Protein AF-A0A367G4I4-F1 (afdb_monomer_lite)

Foldseek 3Di:
DVVVVVVVVVVPDDPDPDDPAQWAWEAEPPPRDIDTHHQDVCVVVVLQWDWAADPPPRQIWIWGQDPVRRHIYTDRVVVVCPDPNVVVSVVVVCVVVVNDDPPDD

Sequence (105 aa):
MGEIIDRMAQDTESHEPKDTRQRYKGICPVCGKENWICKSLAMEMGINTGHGACLGCKTFLHITFNPERQEMDLERFEDYEKSQKARDDVDKIAGNLGYGGQDNG

Radius of gyration: 19.5 Å; chains: 1; bounding box: 36×28×73 Å

pLDDT: mean 84.6, std 16.01, range [40.56, 98.5]

Organism: NCBI:txid40520

Secondary structure (DSSP, 8-state):
-HHHHHHHHHHTS--SPP----EEEEE-TTT--EEEEEPPHHHHTT---EEEE-TTT--EEEEEEETTTTEEEEEEHHHHHTSHHHHHHHHHHHHHTT-------

Structure (mmCIF, N/CA/C/O backbone):
data_AF-A0A367G4I4-F1
#
_entry.id   AF-A0A367G4I4-F1
#
loop_
_atom_site.group_PDB
_atom_site.id
_atom_site.type_symbol
_atom_site.label_atom_id
_atom_site.label_alt_id
_atom_site.label_comp_id
_atom_site.label_asym_id
_atom_site.label_entity_id
_atom_site.label_seq_id
_atom_site.pdbx_PDB_ins_code
_atom_site.Cartn_x
_atom_site.Cartn_y
_atom_site.Cartn_z
_atom_site.occupancy
_atom_site.B_iso_or_equiv
_atom_site.auth_seq_id
_atom_site.auth_comp_id
_atom_site.auth_asym_id
_atom_site.auth_atom_id
_atom_site.pdbx_PDB_model_num
ATOM 1 N N . MET A 1 1 ? -4.425 8.839 46.790 1.00 53.53 1 MET A N 1
ATOM 2 C CA . MET A 1 1 ? -5.227 7.994 45.871 1.00 53.53 1 MET A CA 1
ATOM 3 C C . MET A 1 1 ? -4.934 8.287 44.395 1.00 53.53 1 MET A C 1
ATOM 5 O O . MET A 1 1 ? -5.107 7.379 43.604 1.00 53.53 1 MET A O 1
ATOM 9 N N . GLY A 1 2 ? -4.449 9.482 44.018 1.00 55.66 2 GLY A N 1
ATOM 10 C CA . GLY A 1 2 ? -3.920 9.737 42.662 1.00 55.66 2 GLY A CA 1
ATOM 11 C C . GLY A 1 2 ? -2.563 9.067 42.394 1.00 55.66 2 GLY A C 1
ATOM 12 O O . GLY A 1 2 ? -2.391 8.425 41.372 1.00 55.66 2 GLY A O 1
ATOM 13 N N . GLU A 1 3 ? -1.660 9.071 43.380 1.00 56.56 3 GLU A N 1
ATOM 14 C CA . GLU A 1 3 ? -0.305 8.499 43.240 1.00 56.56 3 GLU A CA 1
ATOM 15 C C . GLU A 1 3 ? -0.272 6.981 42.985 1.00 56.56 3 GLU A C 1
ATOM 17 O O . GLU A 1 3 ? 0.674 6.468 42.400 1.00 56.56 3 GLU A O 1
ATOM 22 N N . ILE A 1 4 ? -1.298 6.243 43.425 1.00 61.72 4 ILE A N 1
ATOM 23 C CA . ILE A 1 4 ? -1.403 4.793 43.182 1.00 61.72 4 ILE A CA 1
ATOM 24 C C . ILE A 1 4 ? -1.859 4.538 41.739 1.00 61.72 4 ILE A C 1
ATOM 26 O O . ILE A 1 4 ? -1.366 3.615 41.099 1.00 61.72 4 ILE A O 1
ATOM 30 N N . ILE A 1 5 ? -2.757 5.381 41.220 1.00 61.28 5 ILE A N 1
ATOM 31 C CA . ILE A 1 5 ? -3.270 5.287 39.849 1.00 61.28 5 ILE A CA 1
ATOM 32 C C . ILE A 1 5 ? -2.153 5.612 38.849 1.00 61.28 5 ILE A C 1
ATOM 34 O O . ILE A 1 5 ? -1.971 4.869 37.889 1.00 61.28 5 ILE A O 1
ATOM 38 N N . ASP A 1 6 ? -1.346 6.643 39.119 1.00 57.91 6 ASP A N 1
ATOM 39 C CA . ASP A 1 6 ? -0.202 7.007 38.269 1.00 57.91 6 ASP A CA 1
ATOM 40 C C . ASP A 1 6 ? 0.864 5.902 38.213 1.00 57.91 6 ASP A C 1
ATOM 42 O O . ASP A 1 6 ? 1.455 5.646 37.165 1.00 57.91 6 ASP A O 1
ATOM 46 N N . ARG A 1 7 ? 1.078 5.194 39.328 1.00 58.25 7 ARG A N 1
ATOM 47 C CA . ARG A 1 7 ? 2.033 4.080 39.410 1.00 58.25 7 ARG A CA 1
ATOM 48 C C . ARG A 1 7 ? 1.547 2.851 38.634 1.00 58.25 7 ARG A C 1
ATOM 50 O O . ARG A 1 7 ? 2.322 2.248 37.904 1.00 58.25 7 ARG A O 1
ATOM 57 N N . MET A 1 8 ? 0.250 2.540 38.714 1.00 60.16 8 MET A N 1
ATOM 58 C CA . MET A 1 8 ? -0.367 1.474 37.912 1.00 60.16 8 MET A CA 1
ATOM 59 C C . MET A 1 8 ? -0.365 1.791 36.407 1.00 60.16 8 MET A C 1
ATOM 61 O O . MET A 1 8 ? -0.258 0.869 35.605 1.00 60.16 8 MET A O 1
ATOM 65 N N . ALA A 1 9 ? -0.455 3.070 36.020 1.00 59.88 9 ALA A N 1
ATOM 66 C CA . ALA A 1 9 ? -0.371 3.492 34.621 1.00 59.88 9 ALA A CA 1
ATOM 67 C C . ALA A 1 9 ? 1.043 3.304 34.038 1.00 59.88 9 ALA A C 1
ATOM 69 O O . ALA A 1 9 ? 1.181 2.839 32.906 1.00 59.88 9 ALA A O 1
ATOM 70 N N . GLN A 1 10 ? 2.085 3.601 34.822 1.00 58.12 10 GLN A N 1
ATOM 71 C CA . GLN A 1 10 ? 3.484 3.400 34.420 1.00 58.12 10 GLN A CA 1
ATOM 72 C C . GLN A 1 10 ? 3.836 1.914 34.242 1.00 58.12 10 GLN A C 1
ATOM 74 O O . GLN A 1 10 ? 4.533 1.566 33.292 1.00 58.12 10 GLN A O 1
ATOM 79 N N . ASP A 1 11 ? 3.295 1.029 35.084 1.00 59.56 11 ASP A N 1
ATOM 80 C CA . ASP A 1 11 ? 3.549 -0.419 35.009 1.00 59.56 11 ASP A CA 1
ATOM 81 C C . ASP A 1 11 ? 2.874 -1.102 33.797 1.00 59.56 11 ASP A C 1
ATOM 83 O O . ASP A 1 11 ? 3.227 -2.227 33.437 1.00 59.56 11 ASP A O 1
ATOM 87 N N . THR A 1 12 ? 1.918 -0.432 33.140 1.00 61.12 12 THR A N 1
ATOM 88 C CA . THR A 1 12 ? 1.264 -0.914 31.908 1.00 61.12 12 THR A CA 1
ATOM 89 C C . THR A 1 12 ? 1.914 -0.437 30.610 1.00 61.12 12 THR A C 1
ATOM 91 O O . THR A 1 12 ? 1.542 -0.920 29.537 1.00 61.12 12 THR A O 1
ATOM 94 N N . GLU A 1 13 ? 2.878 0.487 30.661 1.00 62.19 13 GLU A N 1
ATOM 95 C CA . GLU A 1 13 ? 3.588 0.912 29.455 1.00 62.19 13 GLU A CA 1
ATOM 96 C C . GLU A 1 13 ? 4.663 -0.120 29.075 1.00 62.19 13 GLU A C 1
ATOM 98 O O . GLU A 1 13 ? 5.563 -0.466 29.846 1.00 62.19 13 GLU A O 1
ATOM 103 N N . SER A 1 14 ? 4.571 -0.646 27.852 1.00 65.44 14 SER A N 1
ATOM 104 C CA . SER A 1 14 ? 5.587 -1.540 27.298 1.00 65.44 14 SER A CA 1
ATOM 105 C C . SER A 1 14 ? 6.946 -0.835 27.282 1.00 65.44 14 SER A C 1
ATOM 107 O O . SER A 1 14 ? 7.071 0.242 26.702 1.00 65.44 14 SER A O 1
ATOM 109 N N . HIS A 1 15 ? 7.975 -1.469 27.847 1.00 68.12 15 HIS A N 1
ATOM 110 C CA . HIS A 1 15 ? 9.357 -0.968 27.854 1.00 68.12 15 HIS A CA 1
ATOM 111 C C . HIS A 1 15 ? 10.057 -1.094 26.484 1.00 68.12 15 HIS A C 1
ATOM 113 O O . HIS A 1 15 ? 11.259 -0.856 26.366 1.00 68.12 15 HIS A O 1
ATOM 119 N N . GLU A 1 16 ? 9.324 -1.493 25.442 1.00 75.81 16 GLU A N 1
ATOM 120 C CA . GLU A 1 16 ? 9.840 -1.547 24.081 1.00 75.81 16 GLU A CA 1
ATOM 121 C C . GLU A 1 16 ? 10.036 -0.127 23.527 1.00 75.81 16 GLU A C 1
ATOM 123 O O . GLU A 1 16 ? 9.202 0.757 23.760 1.00 75.81 16 GLU A O 1
ATOM 128 N N . PRO A 1 17 ? 11.126 0.123 22.781 1.00 78.88 17 PRO A N 1
ATOM 129 C CA . PRO A 1 17 ? 11.340 1.414 22.150 1.00 78.88 17 PRO A CA 1
ATOM 130 C C . PRO A 1 17 ? 10.167 1.731 21.217 1.00 78.88 17 PRO A C 1
ATOM 132 O O . PRO A 1 17 ? 9.846 0.965 20.307 1.00 78.88 17 PRO A O 1
ATOM 135 N N . LYS A 1 18 ? 9.521 2.879 21.450 1.00 79.50 18 LYS A N 1
ATOM 136 C CA . LYS A 1 18 ? 8.421 3.360 20.607 1.00 79.50 18 LYS A CA 1
ATOM 137 C C . LYS A 1 18 ? 8.932 3.523 19.174 1.00 79.50 18 LYS A C 1
ATOM 139 O O . LYS A 1 18 ? 9.911 4.225 18.941 1.00 79.50 18 LYS A O 1
ATOM 144 N N . ASP A 1 19 ? 8.252 2.896 18.219 1.00 82.25 19 ASP A N 1
ATOM 145 C CA . ASP A 1 19 ? 8.542 3.065 16.795 1.00 82.25 19 ASP A CA 1
ATOM 146 C C . ASP A 1 19 ? 8.162 4.486 16.351 1.00 82.25 19 ASP A C 1
ATOM 148 O O . ASP A 1 19 ? 6.980 4.820 16.227 1.00 82.25 19 ASP A O 1
ATOM 152 N N . THR A 1 20 ? 9.176 5.324 16.138 1.00 89.06 20 THR A N 1
ATOM 153 C CA . THR A 1 20 ? 9.046 6.742 15.771 1.00 89.06 20 THR A CA 1
ATOM 154 C C . THR A 1 20 ? 9.036 6.985 14.263 1.00 89.06 20 THR A C 1
ATOM 156 O O . THR A 1 20 ? 9.027 8.141 13.835 1.00 89.06 20 THR A O 1
ATOM 159 N N . ARG A 1 21 ? 9.047 5.932 13.434 1.00 92.12 21 ARG A N 1
ATOM 160 C CA . ARG A 1 21 ? 9.073 6.089 11.974 1.00 92.12 21 ARG A CA 1
ATOM 161 C C . ARG A 1 21 ? 7.841 6.840 11.479 1.00 92.12 21 ARG A C 1
ATOM 163 O O . ARG A 1 21 ? 6.719 6.607 11.937 1.00 92.12 21 ARG A O 1
ATOM 170 N N . GLN A 1 22 ? 8.052 7.700 10.481 1.00 94.44 22 GLN A N 1
ATOM 171 C CA . GLN A 1 22 ? 6.968 8.401 9.798 1.00 94.44 22 GLN A CA 1
ATOM 172 C C . GLN A 1 22 ? 5.961 7.390 9.240 1.00 94.44 22 GLN A C 1
ATOM 174 O O . GLN A 1 22 ? 6.328 6.439 8.542 1.00 94.44 22 GLN A O 1
ATOM 179 N N . ARG A 1 23 ? 4.679 7.627 9.527 1.00 96.38 23 ARG A N 1
ATOM 180 C CA . ARG A 1 23 ? 3.566 6.827 9.018 1.00 96.38 23 ARG A CA 1
ATOM 181 C C . ARG A 1 23 ? 2.839 7.584 7.921 1.00 96.38 23 ARG A C 1
ATOM 183 O O . ARG A 1 23 ? 2.645 8.794 8.009 1.00 96.38 23 ARG A O 1
ATOM 190 N N . TYR A 1 24 ? 2.415 6.842 6.915 1.00 97.94 24 TYR A N 1
ATOM 191 C CA . TYR A 1 24 ? 1.692 7.332 5.756 1.00 97.94 24 TYR A CA 1
ATOM 192 C C . TYR A 1 24 ? 0.322 6.668 5.723 1.00 97.94 24 TYR A C 1
ATOM 194 O O . TYR A 1 24 ? 0.163 5.504 6.111 1.00 97.94 24 TYR A O 1
ATOM 202 N N . LYS A 1 25 ? -0.679 7.433 5.299 1.00 98.19 25 LYS A N 1
ATOM 203 C CA . LYS A 1 25 ? -2.063 6.975 5.236 1.00 98.19 25 LYS A CA 1
ATOM 204 C C . LYS A 1 25 ? -2.246 6.025 4.055 1.00 98.19 25 LYS A C 1
ATOM 206 O O . LYS A 1 25 ? -1.808 6.338 2.957 1.00 98.19 25 LYS A O 1
ATOM 211 N N . GLY A 1 26 ? -2.934 4.907 4.266 1.00 98.12 26 GLY A N 1
ATOM 212 C CA . GLY A 1 26 ? -3.413 4.023 3.204 1.00 98.12 26 GLY A CA 1
ATOM 213 C C . GLY A 1 26 ? -4.826 3.521 3.492 1.00 98.12 26 GLY A C 1
ATOM 214 O O . GLY A 1 26 ? -5.141 3.137 4.621 1.00 98.12 26 GLY A O 1
ATOM 215 N N . ILE A 1 27 ? -5.691 3.518 2.480 1.00 98.50 27 ILE A N 1
ATOM 216 C CA . ILE A 1 27 ? -7.088 3.080 2.609 1.00 98.50 27 ILE A CA 1
ATOM 217 C C . ILE A 1 27 ? -7.218 1.632 2.152 1.00 98.50 27 ILE A C 1
ATOM 219 O O . ILE A 1 27 ? -6.853 1.297 1.031 1.00 98.50 27 ILE A O 1
ATOM 223 N N . CYS A 1 28 ? -7.734 0.756 3.017 1.00 98.38 28 CYS A N 1
ATOM 224 C CA . CYS A 1 28 ? -7.939 -0.639 2.644 1.00 98.38 28 CYS A CA 1
ATOM 225 C C . CYS A 1 28 ? -8.969 -0.739 1.504 1.00 98.38 28 CYS A C 1
ATOM 227 O O . CYS A 1 28 ? -10.108 -0.312 1.703 1.00 98.38 28 CYS A O 1
ATOM 229 N N . PRO A 1 29 ? -8.638 -1.381 0.368 1.00 97.94 29 PRO A N 1
ATOM 230 C CA . PRO A 1 29 ? -9.552 -1.488 -0.770 1.00 97.94 29 PRO A CA 1
ATOM 231 C C . PRO A 1 29 ? -10.740 -2.426 -0.506 1.00 97.94 29 PRO A C 1
ATOM 233 O O . PRO A 1 29 ? -11.702 -2.424 -1.263 1.00 97.94 29 PRO A O 1
ATOM 236 N N . VAL A 1 30 ? -10.683 -3.237 0.558 1.00 98.06 30 VAL A N 1
ATOM 237 C CA . VAL A 1 30 ? -11.734 -4.209 0.898 1.00 98.06 30 VAL A CA 1
ATOM 238 C C . VAL A 1 30 ? -12.733 -3.649 1.906 1.00 98.06 30 VAL A C 1
ATOM 240 O O . VAL A 1 30 ? -13.935 -3.765 1.703 1.00 98.06 30 VAL A O 1
ATOM 243 N N . CYS A 1 31 ? -12.258 -3.052 3.003 1.00 98.25 31 CYS A N 1
ATOM 244 C CA . CYS A 1 31 ? -13.135 -2.579 4.084 1.00 98.25 31 CYS A CA 1
ATOM 245 C C . CYS A 1 31 ? -13.153 -1.057 4.275 1.00 98.25 31 CYS A C 1
ATOM 247 O O . CYS A 1 31 ? -13.814 -0.576 5.191 1.00 98.25 31 CYS A O 1
ATOM 249 N N . GLY A 1 32 ? -12.391 -0.293 3.486 1.00 98.12 32 GLY A N 1
ATOM 250 C CA . GLY A 1 32 ? -12.318 1.170 3.587 1.00 98.12 32 GLY A CA 1
ATOM 251 C C . GLY A 1 32 ? -11.590 1.703 4.827 1.00 98.12 32 GLY A C 1
ATOM 252 O O . GLY A 1 32 ? -11.461 2.914 4.985 1.00 98.12 32 GLY A O 1
ATOM 253 N N . LYS A 1 33 ? -11.091 0.834 5.719 1.00 97.94 33 LYS A N 1
ATOM 254 C CA . LYS A 1 33 ? -10.385 1.268 6.931 1.00 97.94 33 LYS A CA 1
ATOM 255 C C . LYS A 1 33 ? -9.077 1.978 6.585 1.00 97.94 33 LYS A C 1
ATOM 257 O O . LYS A 1 33 ? -8.289 1.471 5.786 1.00 97.94 33 LYS A O 1
ATOM 262 N N . GLU A 1 34 ? -8.814 3.085 7.272 1.00 98.38 34 GLU A N 1
ATOM 263 C CA . GLU A 1 34 ? -7.525 3.777 7.243 1.00 98.38 34 GLU A CA 1
ATOM 264 C C . GLU A 1 34 ? -6.445 2.976 7.989 1.00 98.38 34 GLU A C 1
ATOM 266 O O . GLU A 1 34 ? -6.652 2.495 9.107 1.00 98.38 34 GLU A O 1
ATOM 271 N N . ASN A 1 35 ? -5.276 2.842 7.370 1.00 97.50 35 ASN A N 1
ATOM 272 C CA . ASN A 1 35 ? -4.092 2.203 7.930 1.00 97.50 35 ASN A CA 1
ATOM 273 C C . ASN A 1 35 ? -2.951 3.225 7.922 1.00 97.50 35 ASN A C 1
ATOM 275 O O . ASN A 1 35 ? -2.717 3.887 6.914 1.00 97.50 35 ASN A O 1
ATOM 279 N N . TRP A 1 36 ? -2.239 3.334 9.042 1.00 96.94 36 TRP A N 1
ATOM 280 C CA . TRP A 1 36 ? -1.084 4.220 9.197 1.00 96.94 36 TRP A CA 1
ATOM 281 C C . TRP A 1 36 ? 0.197 3.393 9.161 1.00 96.94 36 TRP A C 1
ATOM 283 O O . TRP A 1 36 ? 0.571 2.752 10.149 1.00 96.94 36 TRP A O 1
ATOM 293 N N . ILE A 1 37 ? 0.837 3.384 7.997 1.00 96.38 37 ILE A N 1
ATOM 294 C CA . ILE A 1 37 ? 1.867 2.418 7.614 1.00 96.38 37 ILE A CA 1
ATOM 295 C C . ILE A 1 37 ? 3.206 3.143 7.460 1.00 96.38 37 ILE A C 1
ATOM 297 O O . ILE A 1 37 ? 3.286 4.180 6.806 1.00 96.38 37 ILE A O 1
ATOM 301 N N . CYS A 1 38 ? 4.265 2.615 8.065 1.00 95.69 38 CYS A N 1
ATOM 302 C CA . CYS A 1 38 ? 5.630 3.074 7.812 1.00 95.69 38 CYS A CA 1
ATOM 303 C C . CYS A 1 38 ? 6.164 2.471 6.504 1.00 95.69 38 CYS A C 1
ATOM 305 O O . CYS A 1 38 ? 5.707 1.411 6.074 1.00 95.69 38 CYS A O 1
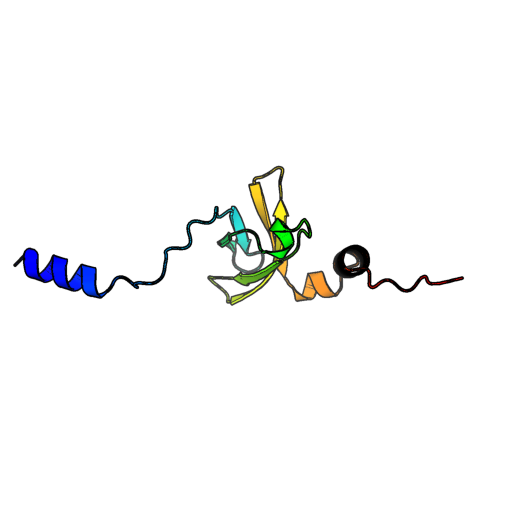ATOM 307 N N . LYS A 1 39 ? 7.165 3.106 5.888 1.00 95.62 39 LYS A N 1
ATOM 308 C CA . LYS A 1 39 ? 7.883 2.487 4.764 1.00 95.62 39 LYS A CA 1
ATOM 309 C C . LYS A 1 39 ? 8.502 1.155 5.204 1.00 95.62 39 LYS A C 1
ATOM 311 O O . LYS A 1 39 ? 8.934 1.008 6.350 1.00 95.62 39 LYS A O 1
ATOM 316 N N . SER A 1 40 ? 8.494 0.171 4.307 1.00 93.12 40 SER A N 1
ATOM 317 C CA . SER A 1 40 ? 9.234 -1.075 4.512 1.00 93.12 40 SER A CA 1
ATOM 318 C C . SER A 1 40 ? 10.738 -0.807 4.373 1.00 93.12 40 SER A C 1
ATOM 320 O O . SER A 1 40 ? 11.142 0.167 3.739 1.00 93.12 40 SER A O 1
ATOM 322 N N . LEU A 1 41 ? 11.577 -1.701 4.901 1.00 90.38 41 LEU A N 1
ATOM 323 C CA . LEU A 1 41 ? 13.023 -1.640 4.648 1.00 90.38 41 LEU A CA 1
ATOM 324 C C . LEU A 1 41 ? 13.330 -1.688 3.143 1.00 90.38 41 LEU A C 1
ATOM 326 O O . LEU A 1 41 ? 14.209 -0.977 2.675 1.00 90.38 41 LEU A O 1
ATOM 330 N N . ALA A 1 42 ? 12.574 -2.477 2.370 1.00 89.19 42 ALA A N 1
ATOM 331 C CA . ALA A 1 42 ? 12.716 -2.528 0.916 1.00 89.19 42 ALA A CA 1
ATOM 332 C C . ALA A 1 42 ? 12.465 -1.150 0.279 1.00 89.19 42 ALA A C 1
ATOM 334 O O . ALA A 1 42 ? 13.283 -0.689 -0.514 1.00 89.19 42 ALA A O 1
ATOM 335 N N . MET A 1 43 ? 11.399 -0.456 0.697 1.00 93.38 43 MET A N 1
ATOM 336 C CA . MET A 1 43 ? 11.090 0.901 0.233 1.00 93.38 43 MET A CA 1
ATOM 337 C C . MET A 1 43 ? 12.184 1.901 0.604 1.00 93.38 43 MET A C 1
ATOM 339 O O . MET A 1 43 ? 12.502 2.779 -0.196 1.00 93.38 43 MET A O 1
ATOM 343 N N . GLU A 1 44 ? 12.771 1.777 1.794 1.00 91.94 44 GLU A N 1
ATOM 344 C CA . GLU A 1 44 ? 13.896 2.617 2.223 1.00 91.94 44 GLU A CA 1
ATOM 345 C C . GLU A 1 44 ? 15.175 2.337 1.418 1.00 91.94 44 GLU A C 1
ATOM 347 O O . GLU A 1 44 ? 15.939 3.259 1.148 1.00 91.94 44 GLU A O 1
ATOM 352 N N . MET A 1 45 ? 15.364 1.100 0.954 1.00 88.44 45 MET A N 1
ATOM 353 C CA . MET A 1 45 ? 16.457 0.696 0.059 1.00 88.44 45 MET A CA 1
ATOM 354 C C . MET A 1 45 ? 16.168 0.965 -1.431 1.00 88.44 45 MET A C 1
ATOM 356 O O . MET A 1 45 ? 16.932 0.538 -2.293 1.00 88.44 45 MET A O 1
ATOM 360 N N . GLY A 1 46 ? 15.078 1.668 -1.759 1.00 87.88 46 GLY A N 1
ATOM 361 C CA . GLY A 1 46 ? 14.738 2.060 -3.133 1.00 87.88 46 GLY A CA 1
ATOM 362 C C . GLY A 1 46 ? 13.884 1.054 -3.910 1.00 87.88 46 GLY A C 1
ATOM 363 O O . GLY A 1 46 ? 13.566 1.291 -5.073 1.00 87.88 46 GLY A O 1
ATOM 364 N N . ILE A 1 47 ? 13.458 -0.041 -3.281 1.00 89.19 47 ILE A N 1
ATOM 365 C CA . ILE A 1 47 ? 12.545 -1.025 -3.868 1.00 89.19 47 ILE A CA 1
ATOM 366 C C . ILE A 1 47 ? 11.140 -0.712 -3.354 1.00 89.19 47 ILE A C 1
ATOM 368 O O . ILE A 1 47 ? 10.790 -1.062 -2.229 1.00 89.19 47 ILE A O 1
ATOM 372 N N . ASN A 1 48 ? 10.323 -0.031 -4.159 1.00 93.31 48 ASN A N 1
ATOM 373 C CA . ASN A 1 48 ? 9.019 0.482 -3.729 1.00 93.31 48 ASN A CA 1
ATOM 374 C C . ASN A 1 48 ? 7.929 -0.604 -3.599 1.00 93.31 48 ASN A C 1
ATOM 376 O O . ASN A 1 48 ? 6.905 -0.549 -4.274 1.00 93.31 48 ASN A O 1
ATOM 380 N N . THR A 1 49 ? 8.149 -1.587 -2.729 1.00 92.00 49 THR A N 1
ATOM 381 C CA . THR A 1 49 ? 7.237 -2.701 -2.466 1.00 92.00 49 THR A CA 1
ATOM 382 C C . THR A 1 49 ? 7.160 -3.010 -0.972 1.00 92.00 49 THR A C 1
ATOM 384 O O . THR A 1 49 ? 8.098 -2.801 -0.192 1.00 92.00 49 THR A O 1
ATOM 387 N N . GL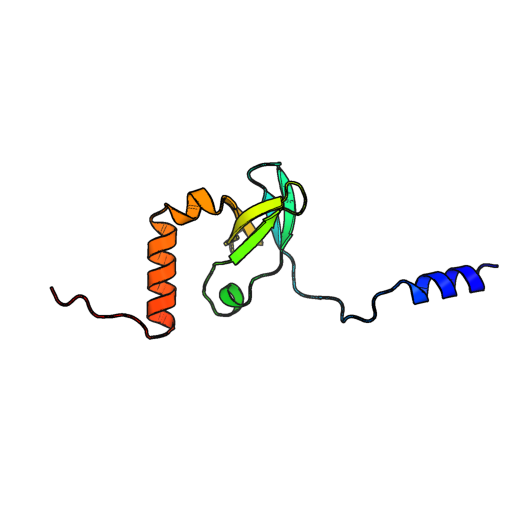Y A 1 50 ? 6.008 -3.505 -0.545 1.00 94.31 50 GLY A N 1
ATOM 388 C CA . GLY A 1 50 ? 5.745 -3.911 0.821 1.00 94.31 50 GLY A CA 1
ATOM 389 C C . GLY A 1 50 ? 4.490 -4.763 0.899 1.00 94.31 50 GLY A C 1
ATOM 390 O O . GLY A 1 50 ? 3.687 -4.822 -0.030 1.00 94.31 50 GLY A O 1
ATOM 391 N N . HIS A 1 51 ? 4.315 -5.421 2.036 1.00 95.25 51 HIS A N 1
ATOM 392 C CA . HIS A 1 51 ? 3.150 -6.249 2.296 1.00 95.25 51 HIS A CA 1
ATOM 393 C C . HIS A 1 51 ? 2.716 -6.123 3.753 1.00 95.2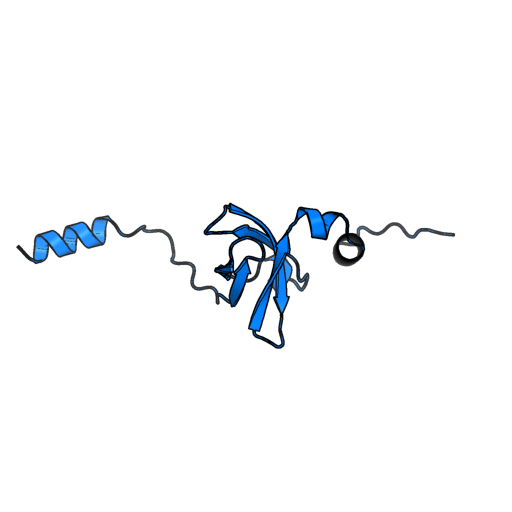5 51 HIS A C 1
ATOM 395 O O . HIS A 1 51 ? 3.529 -5.886 4.650 1.00 95.25 51 HIS A O 1
ATOM 401 N N . GLY A 1 52 ? 1.429 -6.316 4.011 1.00 95.56 52 GLY A N 1
ATOM 402 C CA . GLY A 1 52 ? 0.895 -6.273 5.366 1.00 95.56 52 GLY A CA 1
ATOM 403 C C . GLY A 1 52 ? -0.573 -6.658 5.427 1.00 95.56 52 GLY A C 1
ATOM 404 O O . GLY A 1 52 ? -1.265 -6.696 4.414 1.00 95.56 52 GLY A O 1
ATOM 405 N N . ALA A 1 53 ? -1.060 -6.948 6.630 1.00 97.62 53 ALA A N 1
ATOM 406 C CA . ALA A 1 53 ? -2.475 -7.206 6.855 1.00 97.62 53 ALA A CA 1
ATOM 407 C C . ALA A 1 53 ? -3.207 -5.909 7.218 1.00 97.62 53 ALA A C 1
ATOM 409 O O . ALA A 1 53 ? -2.726 -5.118 8.032 1.00 97.62 53 ALA A O 1
ATOM 410 N N . CYS A 1 54 ? -4.406 -5.710 6.669 1.00 98.06 54 CYS A N 1
ATOM 411 C CA . CYS A 1 54 ? -5.271 -4.611 7.087 1.00 98.06 54 CYS A CA 1
ATOM 412 C C . CYS A 1 54 ? -5.563 -4.694 8.593 1.00 98.06 54 CYS A C 1
ATOM 414 O O . CYS A 1 54 ? -5.962 -5.743 9.101 1.00 98.06 54 CYS A O 1
ATOM 416 N N . LEU A 1 55 ? -5.470 -3.572 9.311 1.00 96.25 55 LEU A N 1
ATOM 417 C CA . LEU A 1 55 ? -5.741 -3.538 10.752 1.00 96.25 55 LEU A CA 1
ATOM 418 C C . LEU A 1 55 ? -7.204 -3.867 11.099 1.00 96.25 55 LEU A C 1
ATOM 420 O O . LEU A 1 55 ? -7.469 -4.308 12.217 1.00 96.25 55 LEU A O 1
ATOM 424 N N . GLY A 1 56 ? -8.127 -3.680 10.149 1.00 97.50 56 GLY A N 1
ATOM 425 C CA . GLY A 1 56 ? -9.563 -3.937 10.286 1.00 97.50 56 GLY A CA 1
ATOM 426 C C . GLY A 1 56 ? -9.946 -5.356 9.898 1.00 97.50 56 GLY A C 1
ATOM 427 O O . GLY A 1 56 ? -10.165 -6.194 10.763 1.00 97.50 56 GLY A O 1
ATOM 428 N N . CYS A 1 57 ? -10.019 -5.622 8.593 1.00 98.00 57 CYS A N 1
ATOM 429 C CA . CYS A 1 57 ? -10.516 -6.891 8.053 1.00 98.00 57 CYS A CA 1
ATOM 430 C C . CYS A 1 57 ? -9.448 -7.984 7.896 1.00 98.00 57 CYS A C 1
ATOM 432 O O . CYS A 1 57 ? -9.765 -9.061 7.406 1.00 98.00 57 CYS A O 1
ATOM 434 N N . LYS A 1 58 ? -8.188 -7.719 8.271 1.00 98.00 58 LYS A N 1
ATOM 435 C CA . LYS A 1 58 ? -7.053 -8.663 8.188 1.00 98.00 58 LYS A CA 1
ATOM 436 C C . LYS A 1 58 ? -6.687 -9.157 6.785 1.00 98.00 58 LYS A C 1
ATOM 438 O O . LYS A 1 58 ? -5.777 -9.968 6.663 1.00 98.00 58 LYS A O 1
ATOM 443 N N . THR A 1 59 ? -7.313 -8.632 5.730 1.00 97.94 59 THR A N 1
ATOM 444 C CA . THR A 1 59 ? -6.928 -8.917 4.342 1.00 97.94 59 THR A CA 1
ATOM 445 C C . THR A 1 59 ? -5.443 -8.639 4.130 1.00 97.94 59 THR A C 1
ATOM 447 O O . THR A 1 59 ? -4.951 -7.596 4.564 1.00 97.94 59 THR A O 1
ATOM 450 N N . PHE A 1 60 ? -4.756 -9.558 3.451 1.00 98.06 60 PHE A N 1
ATOM 451 C CA . PHE A 1 60 ? -3.360 -9.404 3.061 1.00 98.06 60 PHE A CA 1
ATOM 452 C C . PHE A 1 60 ? -3.243 -8.486 1.837 1.00 98.06 60 PHE A C 1
ATOM 454 O O . PHE A 1 60 ? -3.909 -8.692 0.817 1.00 98.06 60 PHE A O 1
ATOM 461 N N . LEU A 1 61 ? -2.439 -7.436 1.967 1.00 98.19 61 LEU A N 1
ATOM 462 C CA . LEU A 1 61 ? -2.336 -6.339 1.014 1.00 98.19 61 LEU A CA 1
ATOM 463 C C . LEU A 1 61 ? -0.910 -6.219 0.490 1.00 98.19 61 LEU A C 1
ATOM 465 O O . LEU A 1 61 ? 0.048 -6.343 1.257 1.00 98.19 61 LEU A O 1
ATOM 469 N N . HIS A 1 62 ? -0.799 -5.911 -0.798 1.00 97.50 62 HIS A N 1
ATOM 470 C CA . HIS A 1 62 ? 0.398 -5.314 -1.371 1.00 97.50 62 HIS A CA 1
ATOM 471 C C . HIS A 1 62 ? 0.349 -3.795 -1.150 1.00 97.50 62 HIS A C 1
ATOM 473 O O . HIS A 1 62 ? -0.722 -3.183 -1.189 1.00 97.50 62 HIS A O 1
ATOM 479 N N . ILE A 1 63 ? 1.506 -3.208 -0.851 1.00 97.81 63 ILE A N 1
ATOM 480 C CA . ILE A 1 63 ? 1.653 -1.828 -0.392 1.00 97.81 63 ILE A CA 1
ATOM 481 C C . ILE A 1 63 ? 2.730 -1.154 -1.233 1.00 97.81 63 ILE A C 1
ATOM 483 O O . ILE A 1 63 ? 3.862 -1.633 -1.28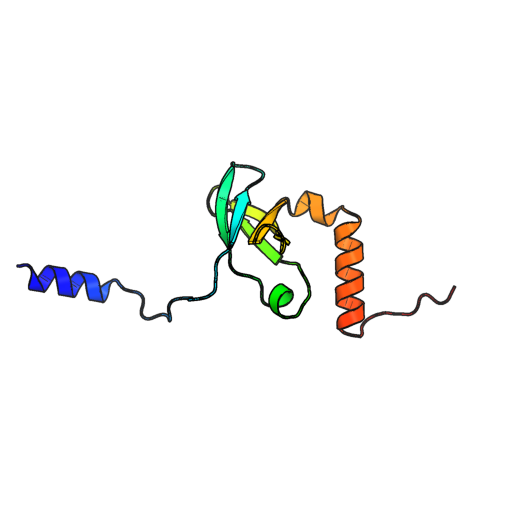2 1.00 97.81 63 ILE A O 1
ATOM 487 N N . THR A 1 64 ? 2.411 -0.007 -1.826 1.00 97.25 64 THR A N 1
ATOM 488 C CA . THR A 1 64 ? 3.388 0.834 -2.532 1.00 97.25 64 THR A CA 1
ATOM 489 C C . THR A 1 64 ? 3.312 2.270 -2.043 1.00 97.25 64 THR A C 1
ATOM 491 O O . THR A 1 64 ? 2.223 2.805 -1.846 1.00 97.25 64 THR A O 1
ATOM 494 N N . PHE A 1 65 ? 4.460 2.916 -1.853 1.00 97.69 65 PHE A N 1
ATOM 495 C CA . PHE A 1 65 ? 4.505 4.315 -1.444 1.00 97.69 65 PHE A CA 1
ATOM 496 C C . PHE A 1 65 ? 4.270 5.240 -2.641 1.00 97.69 65 PHE A C 1
ATOM 498 O O . PHE A 1 65 ? 4.943 5.118 -3.667 1.00 97.69 65 PHE A O 1
ATOM 505 N N . ASN A 1 66 ? 3.352 6.192 -2.484 1.00 97.06 66 ASN A N 1
ATOM 506 C CA . ASN A 1 66 ? 3.076 7.240 -3.453 1.00 97.06 66 ASN A CA 1
ATOM 507 C C . ASN A 1 66 ? 3.788 8.544 -3.038 1.00 97.06 66 ASN A C 1
ATOM 509 O O . ASN A 1 66 ? 3.356 9.196 -2.080 1.00 97.06 66 ASN A O 1
ATOM 513 N N . PRO A 1 67 ? 4.870 8.950 -3.729 1.00 95.00 67 PRO A N 1
ATOM 514 C CA . PRO A 1 67 ? 5.648 10.120 -3.333 1.00 95.00 67 PRO A CA 1
ATOM 515 C C . PRO A 1 67 ? 4.925 11.448 -3.579 1.00 95.00 67 PRO A C 1
ATOM 517 O O . PRO A 1 67 ? 5.202 12.413 -2.873 1.00 95.00 67 PRO A O 1
ATOM 520 N N . GLU A 1 68 ? 3.994 11.518 -4.532 1.00 97.00 68 GLU A N 1
ATOM 521 C CA . GLU A 1 68 ? 3.270 12.758 -4.837 1.00 97.00 68 GLU A CA 1
ATOM 522 C C . GLU A 1 68 ? 2.246 13.080 -3.749 1.00 97.00 68 GLU A C 1
ATOM 524 O O . GLU A 1 68 ? 2.172 14.211 -3.273 1.00 97.00 68 GLU A O 1
ATOM 529 N N . ARG A 1 69 ? 1.485 12.068 -3.316 1.00 97.31 69 ARG A N 1
ATOM 530 C CA . ARG A 1 69 ? 0.444 12.238 -2.291 1.00 97.31 69 ARG A CA 1
ATOM 531 C C . ARG A 1 69 ? 0.950 12.061 -0.862 1.00 97.31 69 ARG A C 1
ATOM 533 O O . ARG A 1 69 ? 0.239 12.421 0.067 1.00 97.31 69 ARG A O 1
ATOM 540 N N . GLN A 1 70 ? 2.160 11.524 -0.678 1.00 97.12 70 GLN A N 1
ATOM 541 C CA . GLN A 1 70 ? 2.679 11.097 0.629 1.00 97.12 70 GLN A CA 1
ATOM 542 C C . GLN A 1 70 ? 1.726 10.097 1.315 1.00 97.12 70 GLN A C 1
ATOM 544 O O . GLN A 1 70 ? 1.399 10.204 2.497 1.00 97.12 70 GLN A O 1
ATOM 549 N N . GLU A 1 71 ? 1.286 9.099 0.550 1.00 98.06 71 GLU A N 1
ATOM 550 C CA . GLU A 1 71 ? 0.323 8.072 0.964 1.00 98.06 71 GLU A CA 1
ATOM 551 C C . GLU A 1 71 ? 0.812 6.668 0.581 1.00 98.06 71 GLU A C 1
ATOM 553 O O . GLU A 1 71 ? 1.777 6.509 -0.167 1.00 98.06 71 GLU A O 1
ATOM 558 N N . MET A 1 72 ? 0.139 5.641 1.098 1.00 98.12 72 MET A N 1
ATOM 559 C CA . MET A 1 72 ? 0.303 4.254 0.676 1.00 98.12 72 MET A CA 1
ATOM 560 C C . MET A 1 72 ? -0.855 3.840 -0.225 1.00 98.12 72 MET A C 1
ATOM 562 O O . MET A 1 72 ? -2.014 3.835 0.197 1.00 98.12 72 MET A O 1
ATOM 566 N N . ASP A 1 73 ? -0.516 3.432 -1.442 1.00 98.00 73 ASP A N 1
ATOM 567 C CA . ASP A 1 73 ? -1.419 2.718 -2.334 1.00 98.00 73 ASP A CA 1
ATOM 568 C C . ASP A 1 73 ? -1.523 1.260 -1.863 1.00 98.00 73 ASP A C 1
ATOM 570 O O . ASP A 1 73 ? -0.510 0.598 -1.618 1.00 98.00 73 ASP A O 1
ATOM 574 N N . LEU A 1 74 ? -2.758 0.782 -1.689 1.00 98.06 74 LEU A N 1
ATOM 575 C CA . LEU A 1 74 ? -3.071 -0.549 -1.171 1.00 98.06 74 LEU A CA 1
ATOM 576 C C . LEU A 1 74 ? -3.913 -1.323 -2.182 1.00 98.06 74 LEU A C 1
ATOM 578 O O . LEU A 1 74 ? -4.977 -0.866 -2.595 1.00 98.06 74 LEU A O 1
ATOM 582 N N . GLU A 1 75 ? -3.478 -2.533 -2.509 1.00 97.56 75 GLU A N 1
ATOM 583 C CA . GLU A 1 75 ? -4.209 -3.478 -3.356 1.00 97.56 75 GLU A CA 1
ATOM 584 C C . GLU A 1 75 ? -4.230 -4.864 -2.699 1.00 97.56 75 GLU A C 1
ATOM 586 O O . GLU A 1 75 ? -3.404 -5.169 -1.832 1.00 97.56 75 GLU A O 1
ATOM 591 N N . ARG A 1 76 ? -5.196 -5.720 -3.055 1.00 97.56 76 ARG A N 1
ATOM 592 C CA . ARG A 1 76 ? -5.193 -7.106 -2.564 1.00 97.56 76 ARG A CA 1
ATOM 593 C C . ARG A 1 76 ? -3.966 -7.812 -3.117 1.00 97.56 76 ARG A C 1
ATOM 595 O O . ARG A 1 76 ? -3.708 -7.756 -4.316 1.00 97.56 76 ARG A O 1
ATOM 602 N N . PHE A 1 77 ? -3.250 -8.523 -2.253 1.00 96.06 77 PHE A N 1
ATOM 603 C CA . PHE A 1 77 ? -2.032 -9.206 -2.677 1.00 96.06 77 PHE A CA 1
ATOM 604 C C . PHE A 1 77 ? -2.298 -10.238 -3.788 1.00 96.06 77 PHE A C 1
ATOM 606 O O . PHE A 1 77 ? -1.530 -10.331 -4.734 1.00 96.06 77 PHE A O 1
ATOM 613 N N . GLU A 1 78 ? -3.426 -10.948 -3.718 1.00 94.19 78 GLU A N 1
ATOM 614 C CA . GLU A 1 78 ? -3.842 -11.938 -4.727 1.00 94.19 78 GLU A CA 1
ATOM 615 C C . GLU A 1 78 ? -4.068 -11.339 -6.125 1.00 94.19 78 GLU A C 1
ATOM 617 O O . GLU A 1 78 ? -3.907 -12.036 -7.129 1.00 94.19 78 GLU A O 1
ATOM 622 N N . ASP A 1 79 ? -4.474 -10.068 -6.191 1.00 94.56 79 ASP A N 1
ATOM 623 C CA . ASP A 1 79 ? -4.679 -9.357 -7.454 1.00 94.56 79 ASP A CA 1
ATOM 624 C C . ASP A 1 79 ? -3.323 -8.870 -7.997 1.00 94.56 79 ASP A C 1
ATOM 626 O O . ASP A 1 79 ? -3.034 -9.021 -9.185 1.00 94.56 79 ASP A O 1
ATOM 630 N N . TYR A 1 80 ? -2.453 -8.380 -7.106 1.00 94.19 80 TYR A N 1
ATOM 631 C CA . TYR A 1 80 ? -1.081 -7.988 -7.428 1.00 94.19 80 TYR A CA 1
ATOM 632 C C . TYR A 1 80 ? -0.237 -9.158 -7.949 1.00 94.19 80 TYR A C 1
ATOM 634 O O . TYR A 1 80 ? 0.394 -9.021 -8.992 1.00 94.19 80 TYR A O 1
ATOM 642 N N . GLU A 1 81 ? -0.252 -10.314 -7.283 1.00 91.38 81 G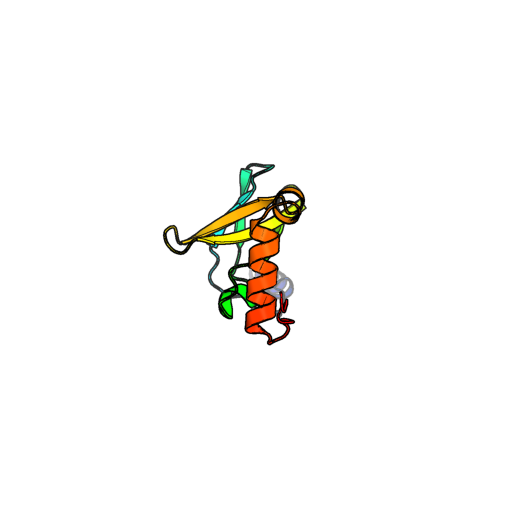LU A N 1
ATOM 643 C CA . GLU A 1 81 ? 0.561 -11.493 -7.630 1.00 91.38 81 GLU A CA 1
ATOM 644 C C . GLU A 1 81 ? 0.338 -11.963 -9.079 1.00 91.38 81 GLU A C 1
ATOM 646 O O . GLU A 1 81 ? 1.249 -12.462 -9.737 1.00 91.38 81 GLU A O 1
ATOM 651 N N . LYS A 1 82 ? -0.875 -11.763 -9.605 1.00 90.81 82 LYS A N 1
ATOM 652 C CA . LYS A 1 82 ? -1.258 -12.145 -10.973 1.00 90.81 82 LYS A CA 1
ATOM 653 C C . LYS A 1 82 ? -0.974 -11.056 -12.009 1.00 90.81 82 LYS A C 1
ATOM 655 O O . LYS A 1 82 ? -1.215 -11.269 -13.197 1.00 90.81 82 LYS A O 1
ATOM 660 N N . SER A 1 83 ? -0.513 -9.887 -11.578 1.00 88.06 83 SER A N 1
ATOM 661 C CA . SER A 1 83 ? -0.300 -8.727 -12.438 1.00 88.06 83 SER A CA 1
ATOM 662 C C . SER A 1 83 ? 1.079 -8.741 -13.106 1.00 88.06 83 SER A C 1
ATOM 664 O O . SER A 1 83 ? 2.039 -9.318 -12.598 1.00 88.06 83 SER A O 1
ATOM 666 N N . GLN A 1 84 ? 1.201 -8.034 -14.233 1.00 84.50 84 GLN A N 1
ATOM 667 C CA . GLN A 1 84 ? 2.506 -7.769 -14.855 1.00 84.50 84 GLN A CA 1
ATOM 668 C C . GLN A 1 84 ? 3.431 -6.981 -13.919 1.00 84.50 84 GLN A C 1
ATOM 670 O O . GLN A 1 84 ? 4.622 -7.258 -13.873 1.00 84.50 84 GLN A O 1
ATOM 675 N N . LYS A 1 85 ? 2.868 -6.088 -13.095 1.00 85.62 85 LYS A N 1
ATOM 676 C CA . LYS A 1 85 ? 3.611 -5.300 -12.105 1.00 85.62 85 LYS A CA 1
ATOM 677 C C . LYS A 1 85 ? 4.402 -6.189 -11.142 1.00 85.62 85 LYS A C 1
ATOM 679 O O . LYS A 1 85 ? 5.553 -5.882 -10.863 1.00 85.62 85 LYS A O 1
ATOM 684 N N . ALA A 1 86 ? 3.829 -7.304 -10.681 1.00 85.06 86 ALA A N 1
ATOM 685 C CA . ALA A 1 86 ? 4.547 -8.222 -9.798 1.00 85.06 86 ALA A CA 1
ATOM 686 C C . ALA A 1 86 ? 5.756 -8.878 -10.476 1.00 85.06 86 ALA A C 1
ATOM 688 O O . ALA A 1 86 ? 6.778 -9.082 -9.827 1.00 85.06 86 ALA A O 1
ATOM 689 N N . ARG A 1 87 ? 5.665 -9.171 -11.778 1.00 84.75 87 ARG A N 1
ATOM 690 C CA . ARG A 1 87 ? 6.794 -9.695 -12.561 1.00 84.75 87 ARG A CA 1
ATOM 691 C C . ARG A 1 87 ? 7.884 -8.637 -12.706 1.00 84.75 87 ARG A C 1
ATOM 693 O O . ARG A 1 87 ? 9.025 -8.894 -12.343 1.00 84.75 87 ARG A O 1
ATOM 700 N N . ASP A 1 88 ? 7.498 -7.429 -13.109 1.00 85.06 88 ASP A N 1
ATOM 701 C CA . ASP A 1 88 ? 8.423 -6.305 -13.277 1.00 85.06 88 ASP A CA 1
ATOM 702 C C . ASP A 1 88 ? 9.145 -5.950 -11.965 1.00 85.06 88 ASP A C 1
ATOM 704 O O . ASP A 1 88 ? 10.325 -5.595 -11.964 1.00 85.06 88 ASP A O 1
ATOM 708 N N . ASP A 1 89 ? 8.442 -6.015 -10.832 1.00 84.50 89 ASP A N 1
ATOM 709 C CA . ASP A 1 89 ? 9.021 -5.729 -9.522 1.00 84.50 89 ASP A CA 1
ATOM 710 C C . ASP A 1 89 ? 10.002 -6.830 -9.089 1.00 84.50 89 ASP A C 1
ATOM 712 O O . ASP A 1 89 ? 11.067 -6.508 -8.558 1.00 84.50 89 ASP A O 1
ATOM 716 N N . VAL A 1 90 ? 9.718 -8.106 -9.383 1.00 83.06 90 VAL A N 1
ATOM 717 C CA . VAL A 1 90 ? 10.676 -9.209 -9.180 1.00 83.06 90 VAL A CA 1
ATOM 718 C C . VAL A 1 90 ? 11.926 -9.014 -10.037 1.00 83.06 90 VAL A C 1
ATOM 720 O O . VAL A 1 90 ? 13.029 -9.116 -9.503 1.00 83.06 90 VAL A O 1
ATOM 723 N N . ASP A 1 91 ? 11.780 -8.653 -11.312 1.00 81.88 91 ASP A N 1
ATOM 724 C CA . ASP A 1 91 ? 12.914 -8.433 -12.219 1.00 81.88 91 ASP A CA 1
ATOM 725 C C . ASP A 1 91 ? 13.805 -7.272 -11.754 1.00 81.88 91 ASP A C 1
ATOM 727 O O . ASP A 1 91 ? 15.034 -7.375 -11.760 1.00 81.88 91 ASP A O 1
ATOM 731 N N . LYS A 1 92 ? 13.211 -6.175 -11.266 1.00 80.12 92 LYS A N 1
ATOM 732 C CA . LYS A 1 92 ? 13.969 -5.056 -10.676 1.00 80.12 92 LYS A CA 1
ATOM 733 C C . LYS A 1 92 ? 14.720 -5.474 -9.416 1.00 80.12 92 LYS A C 1
ATOM 735 O O . LYS A 1 92 ? 15.868 -5.074 -9.231 1.00 80.12 92 LYS A O 1
ATOM 740 N N . ILE A 1 93 ? 14.089 -6.257 -8.539 1.00 80.75 93 ILE A N 1
ATOM 741 C CA . ILE A 1 93 ? 14.729 -6.766 -7.317 1.00 80.75 93 ILE A CA 1
ATOM 742 C C . ILE A 1 93 ? 15.901 -7.682 -7.682 1.00 80.75 93 ILE A C 1
ATOM 744 O O . ILE A 1 93 ? 16.996 -7.531 -7.139 1.00 80.75 93 ILE A O 1
ATOM 748 N N . ALA A 1 94 ? 15.678 -8.595 -8.624 1.00 79.00 94 ALA A N 1
ATOM 749 C CA . ALA A 1 94 ? 16.659 -9.539 -9.136 1.00 79.00 94 ALA A CA 1
ATOM 750 C C . ALA A 1 94 ? 17.866 -8.814 -9.758 1.00 79.00 94 ALA A C 1
ATOM 752 O O . ALA A 1 94 ? 19.013 -9.089 -9.394 1.00 79.00 94 ALA A O 1
ATOM 753 N N . GLY A 1 95 ? 17.607 -7.805 -10.596 1.00 73.75 95 GLY A N 1
ATOM 754 C CA . GLY A 1 95 ? 18.629 -6.926 -11.163 1.00 73.75 95 GLY A CA 1
ATOM 755 C C . GLY A 1 95 ? 19.426 -6.166 -10.098 1.00 73.75 95 GLY A C 1
ATOM 756 O O . GLY A 1 95 ? 20.654 -6.141 -10.155 1.00 73.75 95 GLY A O 1
ATOM 757 N N . ASN A 1 96 ? 18.757 -5.618 -9.079 1.00 71.00 96 ASN A N 1
ATOM 758 C CA . ASN A 1 96 ? 19.414 -4.886 -7.989 1.00 71.00 96 ASN A CA 1
ATOM 759 C C . ASN A 1 96 ? 20.276 -5.780 -7.081 1.00 71.00 96 ASN A C 1
ATOM 761 O O . ASN A 1 96 ? 21.248 -5.302 -6.500 1.00 71.00 96 ASN A O 1
ATOM 765 N N . LEU A 1 97 ? 19.936 -7.065 -6.948 1.00 68.50 97 LEU A N 1
ATOM 766 C CA . LEU A 1 97 ? 20.688 -8.036 -6.146 1.00 68.50 97 LEU A CA 1
ATOM 767 C C . LEU A 1 97 ? 21.756 -8.792 -6.957 1.00 68.50 97 LEU A C 1
ATOM 769 O O . LEU A 1 97 ? 22.467 -9.622 -6.393 1.00 68.50 97 LEU A O 1
ATOM 773 N N . GLY A 1 98 ? 21.883 -8.512 -8.261 1.00 63.16 98 GLY A N 1
ATOM 774 C CA . GLY A 1 98 ? 22.848 -9.169 -9.148 1.00 63.16 98 GLY A CA 1
ATOM 775 C C . GLY A 1 98 ? 22.476 -10.604 -9.535 1.00 63.16 98 GLY A C 1
ATOM 776 O O . GLY A 1 98 ? 23.319 -11.336 -10.049 1.00 63.16 98 GLY A O 1
ATOM 777 N N . TYR A 1 99 ? 21.227 -11.014 -9.308 1.00 58.94 99 TYR A N 1
ATOM 778 C CA . TYR A 1 99 ? 20.704 -12.323 -9.689 1.00 58.94 99 TYR A CA 1
ATOM 779 C C . TYR A 1 99 ? 19.832 -12.178 -10.938 1.00 58.94 99 TYR A C 1
ATOM 781 O O . TYR A 1 99 ? 18.616 -12.207 -10.850 1.00 58.94 99 TYR 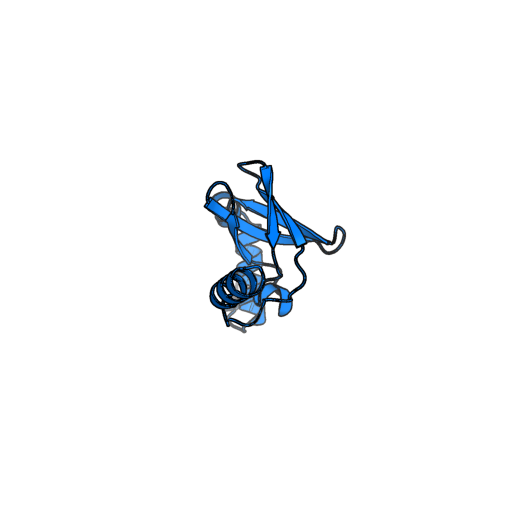A O 1
ATOM 789 N N . GLY A 1 100 ? 20.446 -12.005 -12.108 1.00 56.22 100 GLY A N 1
ATOM 790 C CA . GLY A 1 100 ? 19.743 -11.977 -13.394 1.00 56.22 100 GLY A CA 1
ATOM 791 C C . GLY A 1 100 ? 20.518 -12.782 -14.427 1.00 56.22 100 GLY A C 1
ATOM 792 O O . GLY A 1 100 ? 21.609 -12.382 -14.829 1.00 56.22 100 GLY A O 1
ATOM 793 N N . GLY A 1 101 ? 19.986 -13.940 -14.823 1.00 52.16 101 GLY A N 1
ATOM 794 C CA . GLY A 1 101 ? 20.492 -14.671 -15.980 1.00 52.16 101 GLY A CA 1
ATOM 795 C C . GLY A 1 101 ? 20.172 -13.873 -17.237 1.00 52.16 101 GLY A C 1
ATOM 796 O O . GLY A 1 101 ? 19.036 -13.458 -17.425 1.00 52.16 101 GLY A O 1
ATOM 797 N N . GLN A 1 102 ? 21.176 -13.614 -18.072 1.00 49.00 102 GLN A N 1
ATOM 798 C CA . GLN A 1 102 ? 20.934 -13.090 -19.409 1.00 49.00 102 GLN A CA 1
ATOM 799 C C . GLN A 1 102 ? 20.256 -14.192 -20.218 1.00 49.00 102 GLN A C 1
ATOM 801 O O . GLN A 1 102 ? 20.884 -15.205 -20.539 1.00 49.00 102 GLN A O 1
ATOM 806 N N . ASP A 1 103 ? 18.989 -13.988 -20.552 1.00 53.00 103 ASP A N 1
ATOM 807 C CA . ASP A 1 103 ? 18.309 -14.746 -21.590 1.00 53.00 103 ASP A CA 1
ATOM 808 C C . ASP A 1 103 ? 19.005 -14.403 -22.916 1.00 53.00 103 ASP A C 1
ATOM 810 O O . ASP A 1 103 ? 18.668 -13.435 -23.598 1.00 53.00 103 ASP A O 1
ATOM 814 N N . ASN A 1 104 ? 20.062 -15.144 -23.250 1.00 48.09 104 ASN A N 1
ATOM 815 C CA . ASN A 1 104 ? 20.672 -15.083 -24.570 1.00 48.09 104 ASN A CA 1
ATOM 816 C C . ASN A 1 104 ? 19.688 -15.724 -25.556 1.00 48.09 104 ASN A C 1
ATOM 818 O O . ASN A 1 104 ? 19.558 -16.950 -25.592 1.00 48.09 104 ASN A O 1
ATOM 822 N N . GLY A 1 105 ? 18.970 -14.875 -26.295 1.00 40.56 105 GLY A N 1
ATOM 823 C CA . GLY A 1 105 ? 18.256 -15.264 -27.513 1.00 40.56 105 GLY A CA 1
ATOM 824 C C . GLY A 1 105 ? 19.195 -15.718 -28.623 1.00 40.56 105 GLY A C 1
ATOM 825 O O . GLY A 1 105 ? 20.382 -15.317 -28.608 1.00 40.56 105 GLY A O 1
#